Protein AF-A0A1W1BQ78-F1 (afdb_monomer)

Organism: NCBI:txid652676

Radius of gyration: 14.07 Å; Cα contacts (8 Å, |Δi|>4): 56; chains: 1; bounding box: 32×14×42 Å

Secondary structure (DSSP, 8-state):
-HHHHHHHHHHHH-SSHHHHHHHHHHHHHHHHHHHHHHHHHTT-THHHHHHHHHHHHHHHHHHHHHHHHHHT-

Mean predicted aligned error: 4.62 Å

Foldseek 3Di:
DVVLVVLVVQLVPPPDPVSNLVSLLVNLVVVLVVLVVVCVVVVPCVSVVVSVVSNVVSVVVSVVVVVCVVVVD

Sequence (73 aa):
MLSLFLSLYRFLNGPTLTDRVIAFDAISIMSLSLIVILAVYFERSLYLDIALVFGLIGFLGTTLLGRFIEKGI

Structure (mmCIF, N/CA/C/O backbone):
data_AF-A0A1W1BQ78-F1
#
_entry.id   AF-A0A1W1BQ78-F1
#
loop_
_atom_site.group_PDB
_atom_site.id
_atom_site.type_symbol
_atom_site.label_atom_id
_atom_site.label_alt_id
_atom_site.label_comp_id
_atom_site.label_asym_id
_atom_site.label_entity_id
_atom_site.label_seq_id
_atom_site.pdbx_PDB_ins_code
_atom_site.Cartn_x
_atom_site.Cartn_y
_atom_site.Cartn_z
_atom_site.occupancy
_atom_site.B_iso_or_equiv
_atom_site.auth_seq_id
_atom_site.auth_comp_id
_atom_site.auth_asym_id
_atom_site.auth_atom_id
_atom_site.pdbx_PDB_model_num
ATOM 1 N N . MET A 1 1 ? 3.360 -9.313 10.298 1.00 72.50 1 MET A N 1
ATOM 2 C CA . MET A 1 1 ? 3.951 -7.996 9.954 1.00 72.50 1 MET A CA 1
ATOM 3 C C . MET A 1 1 ? 5.453 -8.028 9.700 1.00 72.50 1 MET A C 1
ATOM 5 O O . MET A 1 1 ? 5.935 -7.135 9.020 1.00 72.50 1 MET A O 1
ATOM 9 N N . LEU A 1 2 ? 6.200 -9.038 10.167 1.00 79.75 2 LEU A N 1
ATOM 10 C CA . LEU A 1 2 ? 7.631 -9.168 9.853 1.00 79.75 2 LEU A CA 1
ATOM 11 C C . LEU A 1 2 ? 7.906 -9.188 8.339 1.00 79.75 2 LEU A C 1
ATOM 13 O O . LEU A 1 2 ? 8.856 -8.578 7.863 1.00 79.75 2 LEU A O 1
ATOM 17 N N . SER A 1 3 ? 7.002 -9.802 7.574 1.00 81.75 3 SER A N 1
ATOM 18 C CA . SER A 1 3 ? 7.034 -9.826 6.115 1.00 81.75 3 SER A CA 1
ATOM 19 C C . SER A 1 3 ? 7.065 -8.428 5.474 1.00 81.75 3 SER A C 1
ATOM 21 O O . SER A 1 3 ? 7.508 -8.310 4.341 1.00 81.75 3 SER A O 1
ATOM 23 N N . LEU A 1 4 ? 6.620 -7.367 6.167 1.00 84.81 4 LEU A N 1
ATOM 24 C CA . LEU A 1 4 ? 6.546 -6.010 5.609 1.00 84.81 4 LEU A CA 1
ATOM 25 C C . LEU A 1 4 ? 7.956 -5.446 5.440 1.00 84.81 4 LEU A C 1
ATOM 27 O O . LEU A 1 4 ? 8.258 -4.840 4.421 1.00 84.81 4 LEU A O 1
ATOM 31 N N . PHE A 1 5 ? 8.844 -5.763 6.387 1.00 85.88 5 PHE A N 1
ATOM 32 C CA . PHE A 1 5 ? 10.270 -5.459 6.307 1.00 85.88 5 PHE A CA 1
ATOM 33 C C . PHE A 1 5 ? 10.969 -6.254 5.198 1.00 85.88 5 PHE A C 1
ATOM 35 O O . PHE A 1 5 ? 11.787 -5.694 4.472 1.00 85.88 5 PHE A O 1
ATOM 42 N N . LEU A 1 6 ? 10.617 -7.532 5.017 1.00 84.38 6 LEU A N 1
ATOM 43 C CA . LEU A 1 6 ? 11.142 -8.348 3.914 1.00 84.38 6 LEU A CA 1
ATOM 44 C C . LEU A 1 6 ? 10.697 -7.813 2.542 1.00 84.38 6 LEU A C 1
ATOM 46 O O . LEU A 1 6 ? 11.510 -7.733 1.619 1.00 84.38 6 LEU A O 1
ATOM 50 N N . SER A 1 7 ? 9.433 -7.407 2.410 1.00 85.25 7 SER A N 1
ATOM 51 C CA . SER A 1 7 ? 8.918 -6.794 1.183 1.00 85.25 7 SER A CA 1
ATOM 52 C C . SER A 1 7 ? 9.541 -5.419 0.934 1.00 85.25 7 SER A C 1
ATOM 54 O O . SER A 1 7 ? 9.894 -5.124 -0.204 1.00 85.25 7 SER A O 1
ATOM 56 N N . LEU A 1 8 ? 9.778 -4.614 1.981 1.00 85.38 8 LEU A N 1
ATOM 57 C CA . LEU A 1 8 ? 10.510 -3.345 1.871 1.00 85.38 8 LEU A CA 1
ATOM 58 C C . LEU A 1 8 ? 11.937 -3.555 1.354 1.00 85.38 8 LEU A C 1
ATOM 60 O O . LEU A 1 8 ? 12.398 -2.828 0.476 1.00 85.38 8 LEU A O 1
ATOM 64 N N . TYR A 1 9 ? 12.624 -4.576 1.869 1.00 86.44 9 TYR A N 1
ATOM 65 C CA . TYR A 1 9 ? 13.963 -4.933 1.411 1.00 86.44 9 TYR A CA 1
ATOM 66 C C . TYR A 1 9 ? 13.966 -5.328 -0.074 1.00 86.44 9 TYR A C 1
ATOM 68 O O . TYR A 1 9 ? 14.804 -4.841 -0.833 1.00 86.44 9 TYR A O 1
ATOM 76 N N . ARG A 1 10 ? 13.000 -6.151 -0.517 1.00 84.1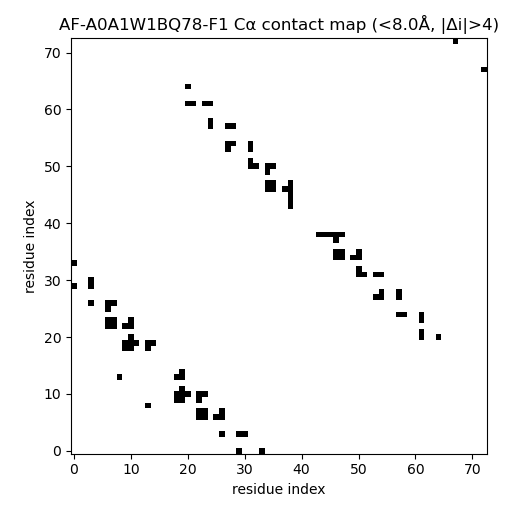9 10 ARG A N 1
ATOM 77 C CA . ARG A 1 10 ? 12.838 -6.505 -1.941 1.00 84.19 10 ARG A CA 1
ATOM 78 C C . ARG A 1 10 ? 12.459 -5.311 -2.815 1.00 84.19 10 ARG A C 1
ATOM 80 O O . ARG A 1 10 ? 12.894 -5.258 -3.958 1.00 84.19 10 ARG A O 1
ATOM 87 N N . PHE A 1 11 ? 11.684 -4.360 -2.301 1.00 85.25 11 PHE A N 1
ATOM 88 C CA . PHE A 1 11 ? 11.338 -3.140 -3.029 1.00 85.25 11 PHE A CA 1
ATOM 89 C C . PHE A 1 11 ? 12.573 -2.267 -3.297 1.00 85.25 11 PHE A C 1
ATOM 91 O O . PHE A 1 11 ? 12.753 -1.777 -4.409 1.00 85.25 11 PHE A O 1
ATOM 98 N N . LEU A 1 12 ? 13.454 -2.119 -2.304 1.00 83.56 12 LEU A N 1
ATOM 99 C CA . LEU A 1 12 ? 14.676 -1.315 -2.419 1.00 83.56 12 LEU A CA 1
ATOM 100 C C . LEU A 1 12 ? 15.751 -2.000 -3.278 1.00 83.56 12 LEU A C 1
ATOM 102 O O . LEU A 1 12 ? 16.330 -1.371 -4.161 1.00 83.56 12 LEU A O 1
ATOM 106 N N . ASN A 1 13 ? 15.992 -3.293 -3.047 1.00 85.88 13 ASN A N 1
ATOM 107 C CA . ASN A 1 13 ? 17.067 -4.058 -3.693 1.00 85.88 13 ASN A CA 1
ATOM 108 C C . ASN A 1 13 ? 16.592 -4.922 -4.874 1.00 85.88 13 ASN A C 1
ATOM 110 O O . ASN A 1 13 ? 17.332 -5.785 -5.344 1.00 85.88 13 ASN A O 1
ATOM 114 N N . GLY A 1 14 ? 15.365 -4.716 -5.359 1.00 81.94 14 GLY A N 1
ATOM 115 C CA . GLY A 1 14 ? 14.819 -5.458 -6.493 1.00 81.94 14 GLY A CA 1
ATOM 116 C C . GLY A 1 14 ? 15.657 -5.230 -7.762 1.00 81.94 14 GLY A C 1
ATOM 117 O O . GLY A 1 14 ? 15.878 -4.062 -8.112 1.00 81.94 14 GLY A O 1
ATOM 118 N N . PRO A 1 15 ? 16.125 -6.298 -8.442 1.00 83.81 15 PRO A N 1
ATOM 119 C CA . PRO A 1 15 ? 17.005 -6.195 -9.609 1.00 83.81 15 PRO A CA 1
ATOM 120 C C . PRO A 1 15 ? 16.266 -5.724 -10.866 1.00 83.81 15 PRO A C 1
ATOM 122 O O . PRO A 1 15 ? 16.855 -5.040 -11.699 1.00 83.81 15 PRO A O 1
ATOM 125 N N . THR A 1 16 ? 14.975 -6.047 -10.999 1.00 86.62 16 THR A N 1
ATOM 126 C CA . THR A 1 16 ? 14.134 -5.613 -12.122 1.00 86.62 16 THR A CA 1
ATOM 127 C C . THR A 1 16 ? 13.085 -4.594 -11.674 1.00 86.62 16 THR A C 1
ATOM 129 O O . THR A 1 16 ? 12.657 -4.589 -10.519 1.00 86.62 16 THR A O 1
ATOM 132 N N . LEU A 1 17 ? 12.634 -3.727 -12.591 1.00 82.81 17 LEU A N 1
ATOM 133 C CA . LEU A 1 17 ? 11.509 -2.817 -12.327 1.00 82.81 17 LEU A CA 1
ATOM 134 C C . LEU A 1 17 ? 10.254 -3.601 -11.925 1.00 82.81 17 LEU A C 1
ATOM 136 O O . LEU A 1 17 ? 9.572 -3.228 -10.974 1.00 82.81 17 LEU A O 1
ATOM 140 N N . THR A 1 18 ? 10.003 -4.728 -12.588 1.00 84.31 18 THR A N 1
ATOM 141 C CA . THR A 1 18 ? 8.881 -5.623 -12.296 1.00 84.31 18 THR A CA 1
ATOM 142 C C . THR A 1 18 ? 8.940 -6.177 -10.871 1.00 84.31 18 THR A C 1
ATOM 144 O O . THR A 1 18 ? 7.928 -6.148 -10.174 1.00 84.31 18 THR A O 1
ATOM 147 N N . ASP A 1 19 ? 10.116 -6.595 -10.384 1.00 85.94 19 ASP A N 1
ATOM 148 C CA . ASP A 1 19 ? 10.280 -7.054 -8.995 1.00 85.94 19 ASP A CA 1
ATOM 149 C C . ASP A 1 19 ? 9.920 -5.965 -7.983 1.00 85.94 19 ASP A C 1
ATOM 151 O O . ASP A 1 19 ? 9.296 -6.250 -6.959 1.00 85.94 19 ASP A O 1
ATOM 155 N N . ARG A 1 20 ? 10.286 -4.711 -8.272 1.00 87.06 20 ARG A N 1
ATOM 156 C CA . ARG A 1 20 ? 9.956 -3.570 -7.409 1.00 87.06 20 ARG A CA 1
ATOM 157 C C . ARG A 1 20 ? 8.460 -3.275 -7.423 1.00 87.06 20 ARG A C 1
ATOM 159 O O . ARG A 1 20 ? 7.891 -3.033 -6.365 1.00 87.06 20 ARG A O 1
ATOM 166 N N . VAL A 1 21 ? 7.805 -3.350 -8.582 1.00 87.44 21 VAL A N 1
ATOM 167 C CA . VAL A 1 21 ? 6.348 -3.152 -8.694 1.00 87.44 21 VAL A CA 1
ATOM 168 C C . VAL A 1 21 ? 5.583 -4.233 -7.928 1.00 87.44 21 VAL A C 1
ATOM 170 O O . VAL A 1 21 ? 4.670 -3.914 -7.170 1.00 87.44 21 VAL A O 1
ATOM 173 N N . ILE A 1 22 ? 5.992 -5.497 -8.045 1.00 87.69 22 ILE A N 1
ATOM 174 C CA . ILE A 1 22 ? 5.375 -6.606 -7.300 1.00 87.69 22 ILE A CA 1
ATOM 175 C C . ILE A 1 22 ? 5.622 -6.452 -5.792 1.00 87.69 22 ILE A C 1
ATOM 177 O O . ILE A 1 22 ? 4.717 -6.661 -4.985 1.00 87.69 22 ILE A O 1
ATOM 181 N N . ALA A 1 23 ? 6.832 -6.054 -5.385 1.00 89.38 23 ALA A N 1
ATOM 182 C CA . ALA A 1 23 ? 7.126 -5.785 -3.979 1.00 89.38 23 ALA A CA 1
ATOM 183 C C . ALA A 1 23 ? 6.282 -4.621 -3.427 1.00 89.38 23 ALA A C 1
ATOM 185 O O . ALA A 1 23 ? 5.819 -4.692 -2.290 1.00 89.38 23 ALA A O 1
ATOM 186 N N . PHE A 1 24 ? 6.038 -3.581 -4.228 1.00 88.00 24 PHE A N 1
ATOM 187 C CA . PHE A 1 24 ? 5.169 -2.460 -3.868 1.00 88.00 24 PHE A CA 1
ATOM 188 C C . PHE A 1 24 ? 3.704 -2.882 -3.675 1.00 88.00 24 PHE A C 1
ATOM 190 O O . PHE A 1 24 ? 3.074 -2.477 -2.693 1.00 88.00 24 PHE A O 1
ATOM 197 N N . ASP A 1 25 ? 3.175 -3.736 -4.556 1.00 91.31 25 ASP A N 1
ATOM 198 C CA .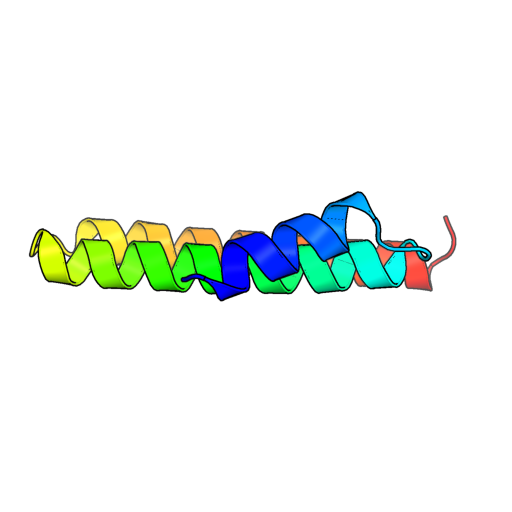 ASP A 1 25 ? 1.830 -4.312 -4.408 1.00 91.31 25 ASP A CA 1
ATOM 199 C C . ASP A 1 25 ? 1.710 -5.109 -3.100 1.00 91.31 25 ASP A C 1
ATOM 201 O O . ASP A 1 25 ? 0.806 -4.886 -2.291 1.00 91.31 25 ASP A O 1
ATOM 205 N N . ALA A 1 26 ? 2.706 -5.954 -2.814 1.00 91.25 26 ALA A N 1
ATOM 206 C CA . ALA A 1 26 ? 2.752 -6.715 -1.572 1.00 91.25 26 ALA A CA 1
ATOM 207 C C . ALA A 1 26 ? 2.779 -5.799 -0.333 1.00 91.25 26 ALA A C 1
ATOM 209 O O . ALA A 1 26 ? 2.030 -6.028 0.616 1.00 91.25 26 ALA A O 1
ATOM 210 N N . ILE A 1 27 ? 3.589 -4.732 -0.330 1.00 91.19 27 ILE A N 1
ATOM 211 C CA . ILE A 1 27 ? 3.626 -3.755 0.775 1.00 91.19 27 ILE A CA 1
ATOM 212 C C . ILE A 1 27 ? 2.259 -3.084 0.960 1.00 91.19 27 ILE A C 1
ATOM 214 O O . ILE A 1 27 ? 1.814 -2.906 2.099 1.00 91.19 27 ILE A O 1
ATOM 218 N N . SER A 1 28 ? 1.579 -2.747 -0.136 1.00 91.38 28 SER A N 1
ATOM 219 C CA . SER A 1 28 ? 0.249 -2.130 -0.113 1.00 91.38 28 SER A CA 1
ATOM 220 C C . SER A 1 28 ? -0.780 -3.043 0.559 1.00 91.38 28 SER A C 1
ATOM 222 O O . SER A 1 28 ? -1.446 -2.629 1.509 1.00 91.38 28 SER A O 1
ATOM 224 N N . ILE A 1 29 ? -0.850 -4.318 0.165 1.00 92.62 29 ILE A N 1
ATOM 225 C CA . ILE A 1 29 ? -1.777 -5.301 0.758 1.00 92.62 29 ILE A CA 1
ATOM 226 C C . ILE A 1 29 ? -1.495 -5.511 2.252 1.00 92.62 29 ILE A C 1
ATOM 228 O O . ILE A 1 29 ? -2.406 -5.635 3.078 1.00 92.62 29 ILE A O 1
ATOM 232 N N . MET A 1 30 ? -0.221 -5.533 2.633 1.00 93.38 30 MET A N 1
ATOM 233 C CA . MET A 1 30 ? 0.170 -5.735 4.025 1.00 93.38 30 MET A CA 1
ATOM 234 C C . MET A 1 30 ? -0.120 -4.514 4.898 1.00 93.38 30 MET A C 1
ATOM 236 O O . MET A 1 30 ? -0.505 -4.668 6.057 1.00 93.38 30 MET A O 1
ATOM 240 N N . SER A 1 31 ? 0.020 -3.314 4.335 1.00 92.44 31 SER A N 1
ATOM 241 C CA . SER A 1 31 ? -0.370 -2.061 4.985 1.00 92.44 31 SER A CA 1
ATOM 242 C C . SER A 1 31 ? -1.888 -1.982 5.147 1.00 92.44 31 SER A C 1
ATOM 244 O O . SER A 1 31 ? -2.367 -1.645 6.224 1.00 92.44 31 SER A O 1
ATOM 246 N N . LEU A 1 32 ? -2.655 -2.399 4.135 1.00 95.19 32 LEU A N 1
ATOM 247 C CA . LEU A 1 32 ? -4.110 -2.540 4.236 1.00 95.19 32 LEU A CA 1
ATOM 248 C C . LEU A 1 32 ? -4.503 -3.488 5.372 1.00 95.19 32 LEU A C 1
ATOM 250 O O . LEU A 1 32 ? -5.331 -3.144 6.213 1.00 95.19 32 LEU A O 1
ATOM 254 N N . SER A 1 33 ? -3.864 -4.657 5.440 1.00 93.88 33 SER A N 1
ATOM 255 C CA . SER A 1 33 ? -4.111 -5.639 6.502 1.00 93.88 33 SER A CA 1
ATOM 256 C C . SER A 1 33 ? -3.814 -5.064 7.892 1.00 93.88 33 SER A C 1
ATOM 258 O O . SER A 1 33 ? -4.550 -5.327 8.840 1.00 93.88 33 SER A O 1
ATOM 260 N N . LEU A 1 34 ? -2.769 -4.237 8.018 1.00 93.94 34 LEU A N 1
ATOM 261 C CA . LEU A 1 34 ? -2.466 -3.522 9.256 1.00 93.94 34 LEU A CA 1
ATOM 262 C C . LEU A 1 34 ? -3.581 -2.543 9.639 1.00 93.94 34 LEU A C 1
ATOM 264 O O . LEU A 1 34 ? -3.990 -2.522 10.796 1.00 93.94 34 LEU A O 1
ATOM 268 N N . ILE A 1 35 ? -4.093 -1.761 8.686 1.00 94.38 35 ILE A N 1
ATOM 269 C CA . ILE A 1 35 ? -5.184 -0.809 8.939 1.00 94.38 35 ILE A CA 1
ATOM 270 C C . ILE A 1 35 ? -6.436 -1.546 9.433 1.00 94.38 35 ILE A C 1
ATOM 272 O O . ILE A 1 35 ? -7.071 -1.099 10.385 1.00 94.38 35 ILE A O 1
ATOM 276 N N . VAL A 1 36 ? -6.755 -2.710 8.858 1.00 95.25 36 VAL A N 1
ATOM 277 C CA . VAL A 1 36 ? -7.878 -3.546 9.315 1.00 95.25 36 VAL A CA 1
ATOM 278 C C . VAL A 1 36 ? -7.660 -4.054 10.745 1.00 95.25 36 VAL A C 1
ATOM 280 O O . VAL A 1 36 ? -8.579 -4.001 11.558 1.00 95.25 36 VAL A O 1
ATOM 283 N N . ILE A 1 37 ? -6.446 -4.492 11.094 1.00 94.81 37 ILE A N 1
ATOM 284 C CA . ILE A 1 37 ? -6.123 -4.899 12.474 1.00 94.81 37 ILE A CA 1
ATOM 285 C C . ILE A 1 37 ? -6.291 -3.717 13.440 1.00 94.81 37 ILE A C 1
ATOM 287 O O . ILE A 1 37 ? -6.854 -3.886 14.520 1.00 94.81 37 ILE A O 1
ATOM 291 N N . LEU A 1 38 ? -5.854 -2.516 13.048 1.00 94.44 38 LEU A N 1
ATOM 292 C CA . LEU A 1 38 ? -6.046 -1.300 13.844 1.00 94.44 38 LEU A CA 1
ATOM 293 C C . LEU A 1 38 ? -7.532 -0.950 13.995 1.00 94.44 38 LEU A C 1
ATOM 295 O O . LEU A 1 38 ? -7.938 -0.524 15.072 1.00 94.44 38 LEU A O 1
ATOM 299 N N . ALA A 1 39 ? -8.352 -1.182 12.967 1.00 96.06 39 ALA A N 1
ATOM 300 C CA . ALA A 1 39 ? -9.800 -0.987 13.035 1.00 96.06 39 ALA A CA 1
ATOM 301 C C . ALA A 1 39 ? -10.442 -1.822 14.147 1.00 96.06 39 ALA A C 1
ATOM 303 O O . ALA A 1 39 ? -11.261 -1.309 14.910 1.00 96.06 39 ALA A O 1
ATOM 304 N N . VAL A 1 40 ? -10.032 -3.090 14.249 1.00 94.81 40 VAL A N 1
ATOM 305 C CA . VAL A 1 40 ? -10.488 -4.009 15.298 1.00 94.81 40 VAL A CA 1
ATOM 306 C C . VAL A 1 40 ? -9.937 -3.588 16.658 1.00 94.81 40 VAL A C 1
ATOM 308 O O . VAL A 1 40 ? -10.688 -3.532 17.622 1.00 94.81 40 VAL A O 1
ATOM 311 N N . TYR A 1 41 ? -8.651 -3.238 16.737 1.00 96.00 41 TYR A N 1
ATOM 312 C CA . TYR A 1 41 ? -8.003 -2.858 17.994 1.00 96.00 41 TYR A CA 1
ATOM 313 C C . TYR A 1 41 ? -8.579 -1.576 18.615 1.00 96.00 41 TYR A C 1
ATOM 315 O O . TYR A 1 41 ? -8.716 -1.485 19.831 1.00 96.00 41 TYR A O 1
ATOM 323 N N . PHE A 1 42 ? -8.914 -0.581 17.790 1.00 95.12 42 PHE A N 1
ATOM 324 C CA . PHE A 1 42 ? -9.494 0.687 18.241 1.00 95.12 42 PHE A CA 1
ATOM 325 C C . PHE A 1 42 ? -11.028 0.699 18.244 1.00 95.12 42 PHE A C 1
ATOM 327 O O . PHE A 1 42 ? -11.609 1.734 18.571 1.00 95.12 42 PHE A O 1
ATOM 334 N N . GLU A 1 43 ? -11.676 -0.401 17.846 1.00 92.50 43 GLU A N 1
ATOM 335 C CA . GLU A 1 43 ? -13.138 -0.539 17.746 1.00 92.50 43 GLU A CA 1
ATOM 336 C C . GLU A 1 43 ? -13.807 0.599 16.949 1.00 92.50 43 GLU A C 1
ATOM 338 O O . GLU A 1 43 ? -14.892 1.089 17.268 1.00 92.50 43 GLU A O 1
ATOM 343 N N . ARG A 1 44 ? -13.136 1.066 15.891 1.00 92.19 44 ARG A N 1
ATOM 344 C CA . ARG A 1 44 ? -13.579 2.207 15.079 1.00 92.19 44 ARG A CA 1
ATOM 345 C C . ARG A 1 44 ? -13.739 1.780 13.627 1.00 92.19 44 ARG A C 1
ATOM 347 O O . ARG A 1 44 ? -12.757 1.551 12.924 1.00 92.19 44 ARG A O 1
ATOM 354 N N . SER A 1 45 ? -14.984 1.757 13.155 1.00 90.25 45 SER A N 1
ATOM 355 C CA . SER A 1 45 ? -15.325 1.398 11.770 1.00 90.25 45 SER A CA 1
ATOM 356 C C . SER A 1 45 ? -14.712 2.333 10.725 1.00 90.25 45 SER A C 1
ATOM 358 O O . SER A 1 45 ? -14.449 1.892 9.614 1.00 90.25 45 SER A O 1
ATOM 360 N N . LEU A 1 46 ? -14.395 3.581 11.088 1.00 94.25 46 LEU A N 1
ATOM 361 C CA . LEU A 1 46 ? -13.760 4.558 10.196 1.00 94.25 46 LEU A CA 1
ATOM 362 C C . LEU A 1 46 ? -12.443 4.044 9.585 1.00 94.25 46 LEU A C 1
ATOM 364 O O . LEU A 1 46 ? -12.109 4.376 8.451 1.00 94.25 46 LEU A O 1
ATOM 368 N N . TYR A 1 47 ? -11.695 3.199 10.300 1.00 92.69 47 TYR A N 1
ATOM 369 C CA . TYR A 1 47 ? -10.476 2.596 9.755 1.00 92.69 47 TYR A CA 1
ATOM 370 C C . TYR A 1 47 ? -10.762 1.584 8.635 1.00 92.69 47 TYR A C 1
ATOM 372 O O . TYR A 1 47 ? -9.913 1.402 7.765 1.00 92.69 47 TYR A O 1
ATOM 380 N N . LEU A 1 48 ? -11.942 0.955 8.609 1.00 94.06 48 LEU A N 1
ATOM 381 C CA . LEU A 1 48 ? -12.345 0.071 7.510 1.00 94.06 48 LEU A CA 1
ATOM 382 C C . LEU A 1 48 ? -12.597 0.865 6.227 1.00 94.06 48 LEU A C 1
ATOM 384 O O . LEU A 1 48 ? -12.174 0.426 5.160 1.00 94.06 48 LEU A O 1
ATOM 388 N N . ASP A 1 49 ? -13.190 2.056 6.330 1.00 95.75 49 ASP A N 1
ATOM 389 C CA . ASP A 1 49 ? -13.373 2.948 5.179 1.00 95.75 49 ASP A CA 1
ATOM 390 C C . ASP A 1 49 ? -12.014 3.370 4.600 1.00 95.75 49 ASP A C 1
ATOM 392 O O . ASP A 1 49 ? -11.795 3.314 3.388 1.00 95.75 49 ASP A O 1
ATOM 396 N N . ILE A 1 50 ? -11.054 3.704 5.474 1.00 95.38 50 ILE A N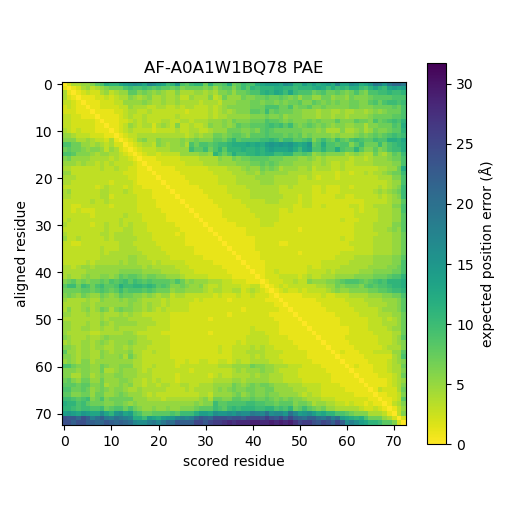 1
ATOM 397 C CA . ILE A 1 50 ? -9.672 4.004 5.072 1.00 95.38 50 ILE A CA 1
ATOM 398 C C . ILE A 1 50 ? -9.028 2.787 4.398 1.00 95.38 50 ILE A C 1
ATOM 400 O O . ILE A 1 50 ? -8.402 2.938 3.350 1.00 95.38 50 ILE A O 1
ATOM 404 N N . ALA A 1 51 ? -9.182 1.586 4.962 1.00 95.25 51 ALA A N 1
ATOM 405 C CA . ALA A 1 51 ? -8.621 0.361 4.394 1.00 95.25 51 ALA A CA 1
ATOM 406 C C . ALA A 1 51 ? -9.184 0.063 2.995 1.00 95.25 51 ALA A C 1
ATOM 408 O O . ALA A 1 51 ? -8.426 -0.305 2.097 1.00 95.25 51 ALA A O 1
ATOM 409 N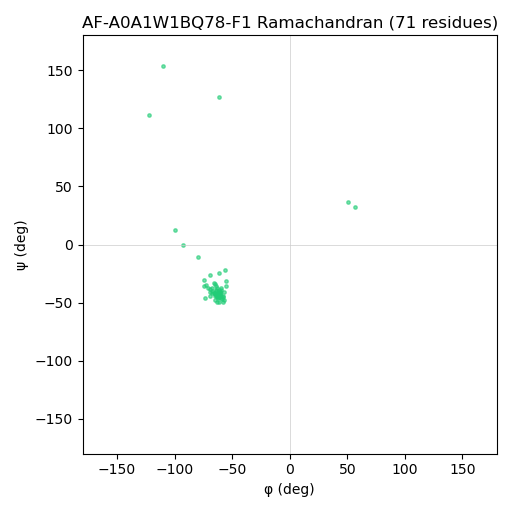 N . LEU A 1 52 ? -10.489 0.268 2.789 1.00 95.06 52 LEU A N 1
ATOM 410 C CA . LEU A 1 52 ? -11.146 0.087 1.492 1.00 95.06 52 LEU A CA 1
ATOM 411 C C . LEU A 1 52 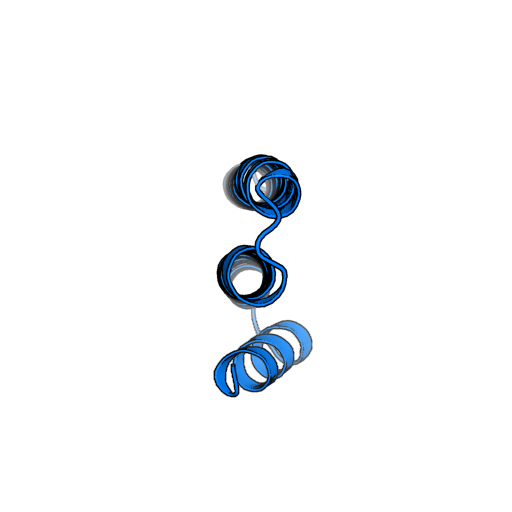? -10.601 1.056 0.439 1.00 95.06 52 LEU A C 1
ATOM 413 O O . LEU A 1 52 ? -10.209 0.629 -0.648 1.00 95.06 52 LEU A O 1
ATOM 417 N N . VAL A 1 53 ? -10.521 2.349 0.767 1.00 95.88 53 VAL A N 1
ATOM 418 C CA . VAL A 1 53 ? -9.971 3.365 -0.144 1.00 95.88 53 VAL A CA 1
ATOM 419 C C . VAL A 1 53 ? -8.497 3.087 -0.441 1.00 95.88 53 VAL A C 1
ATOM 421 O O . VAL A 1 53 ? -8.076 3.148 -1.596 1.00 95.88 53 VAL A O 1
ATOM 424 N N . PHE A 1 54 ? -7.717 2.717 0.577 1.00 94.94 54 PHE A N 1
ATOM 425 C CA . PHE A 1 54 ? -6.311 2.358 0.416 1.00 94.94 54 PHE A CA 1
ATOM 426 C C . PHE A 1 54 ? -6.136 1.158 -0.526 1.00 94.94 54 PHE A C 1
ATOM 428 O O . PHE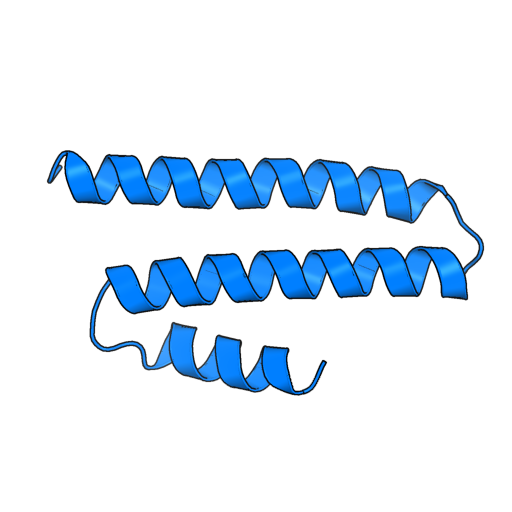 A 1 54 ? -5.265 1.180 -1.393 1.00 94.94 54 PHE A O 1
ATOM 435 N N . GLY A 1 55 ? -6.995 0.140 -0.409 1.00 94.50 55 GLY A N 1
ATOM 436 C CA . GLY A 1 55 ? -6.988 -1.030 -1.289 1.00 94.50 55 GLY A CA 1
ATOM 437 C C . GLY A 1 55 ? -7.290 -0.686 -2.742 1.00 94.50 55 GLY A C 1
ATOM 438 O O . GLY A 1 55 ? -6.586 -1.146 -3.639 1.00 94.50 55 GLY A O 1
ATOM 439 N N . LEU A 1 56 ? -8.283 0.176 -2.975 1.00 95.12 56 LEU A N 1
ATOM 440 C CA . LEU A 1 56 ? -8.619 0.658 -4.316 1.00 95.12 56 LEU A CA 1
ATOM 441 C C . LEU A 1 56 ? -7.456 1.431 -4.947 1.00 95.12 56 LEU A C 1
ATOM 443 O O . LEU A 1 56 ? -7.102 1.173 -6.095 1.00 95.12 56 LEU A O 1
ATOM 447 N N . ILE A 1 57 ? -6.832 2.346 -4.200 1.00 94.31 57 ILE A N 1
ATOM 448 C CA . ILE A 1 57 ? -5.693 3.137 -4.692 1.00 94.31 57 ILE A CA 1
ATOM 449 C C . ILE A 1 57 ? -4.486 2.237 -4.975 1.00 94.31 57 ILE A C 1
ATOM 451 O O . ILE A 1 57 ? -3.864 2.375 -6.028 1.00 94.31 57 ILE A O 1
ATOM 455 N N . GLY A 1 58 ? -4.174 1.304 -4.069 1.00 91.31 58 GLY A N 1
ATOM 456 C CA . GLY A 1 58 ? -3.081 0.347 -4.245 1.00 91.31 58 GLY A CA 1
ATOM 457 C C . GLY A 1 58 ? -3.249 -0.483 -5.517 1.00 91.31 58 GLY A C 1
ATOM 458 O O . GLY A 1 58 ? -2.346 -0.524 -6.351 1.00 91.31 58 GLY A O 1
ATOM 459 N N . PHE A 1 59 ? -4.442 -1.049 -5.718 1.00 91.25 59 PHE A N 1
ATOM 460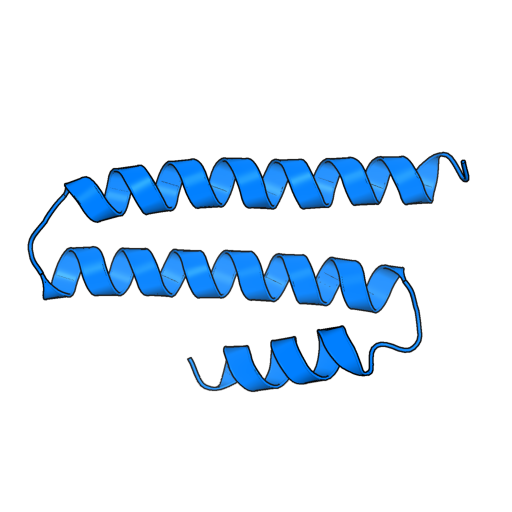 C CA . PHE A 1 59 ? -4.777 -1.834 -6.907 1.00 91.25 59 PHE A CA 1
ATOM 461 C C . PHE A 1 59 ? -4.730 -1.014 -8.206 1.00 91.25 59 PHE A C 1
ATOM 463 O O . PHE A 1 59 ? -4.227 -1.478 -9.233 1.00 91.25 59 PHE A O 1
ATOM 470 N N . LEU A 1 60 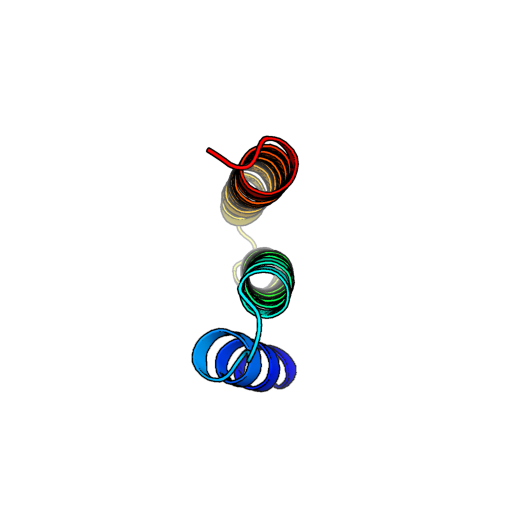? -5.237 0.222 -8.181 1.00 93.62 60 LEU A N 1
ATOM 471 C CA . LEU A 1 60 ? -5.152 1.123 -9.331 1.00 93.62 60 LEU A CA 1
ATOM 472 C C . LEU A 1 60 ? -3.696 1.444 -9.672 1.00 93.62 60 LEU A C 1
ATOM 474 O O . LEU A 1 60 ? -3.325 1.394 -10.843 1.00 93.62 60 LEU A O 1
ATOM 478 N N . GLY A 1 61 ? -2.865 1.729 -8.668 1.00 90.25 61 GLY A N 1
ATOM 479 C CA . GLY A 1 61 ? -1.442 2.002 -8.856 1.00 90.25 61 GLY A CA 1
ATOM 480 C C . GLY A 1 61 ? -0.713 0.841 -9.530 1.00 90.25 61 GLY A C 1
ATOM 481 O O . GLY A 1 61 ? 0.030 1.050 -10.488 1.00 90.25 61 GLY A O 1
ATOM 482 N N . THR A 1 62 ? -0.969 -0.390 -9.092 1.00 89.38 62 THR A N 1
ATOM 483 C CA . THR A 1 62 ? -0.295 -1.581 -9.629 1.00 89.38 62 THR A CA 1
ATOM 484 C C . THR A 1 62 ? -0.814 -1.960 -11.010 1.00 89.38 62 THR A C 1
ATOM 486 O O . THR A 1 62 ? -0.019 -2.289 -11.890 1.00 89.38 62 THR A O 1
ATOM 489 N N . THR A 1 63 ? -2.113 -1.782 -11.264 1.00 90.50 63 THR A N 1
ATOM 490 C CA . THR A 1 63 ? -2.696 -1.922 -12.607 1.00 90.50 63 THR A CA 1
ATOM 491 C C . THR A 1 63 ? -2.117 -0.895 -13.585 1.00 90.50 63 THR A C 1
ATOM 493 O O . THR A 1 63 ? -1.755 -1.244 -14.708 1.00 90.50 63 THR A O 1
ATOM 496 N N . LEU A 1 64 ? -1.993 0.373 -13.177 1.00 91.00 64 LEU A N 1
ATOM 497 C CA . LEU A 1 64 ? -1.404 1.432 -14.004 1.00 91.00 64 LEU A CA 1
ATOM 498 C C . LEU A 1 64 ? 0.067 1.153 -14.316 1.00 91.00 64 LEU A C 1
ATOM 500 O O . LEU A 1 64 ? 0.467 1.270 -15.473 1.00 91.00 64 LEU A O 1
ATOM 504 N N . LEU A 1 65 ? 0.848 0.734 -13.317 1.00 86.75 65 LEU A N 1
ATOM 505 C CA . LEU A 1 65 ? 2.243 0.327 -13.500 1.00 86.75 65 LEU A CA 1
ATOM 506 C C . LEU A 1 65 ? 2.365 -0.871 -14.448 1.00 86.75 65 LEU A C 1
ATOM 508 O O . LEU A 1 65 ? 3.219 -0.860 -15.329 1.00 86.75 65 LEU A O 1
ATOM 512 N N . GLY A 1 66 ? 1.483 -1.867 -14.326 1.00 87.75 66 GLY A N 1
ATOM 513 C CA . GLY A 1 66 ? 1.432 -3.001 -15.249 1.00 87.75 66 GLY A CA 1
ATOM 514 C C . GLY A 1 66 ? 1.190 -2.558 -16.693 1.00 87.75 66 GLY A C 1
ATOM 515 O O . GLY A 1 66 ? 1.935 -2.947 -17.589 1.00 87.75 66 GLY A O 1
ATOM 516 N N . ARG A 1 67 ? 0.215 -1.665 -16.914 1.00 87.94 67 ARG A N 1
ATOM 517 C CA . ARG A 1 67 ? -0.061 -1.106 -18.250 1.00 87.94 67 ARG A CA 1
ATOM 518 C C . ARG A 1 67 ? 1.076 -0.236 -18.781 1.00 87.94 67 ARG A C 1
ATOM 520 O O . ARG A 1 67 ? 1.280 -0.194 -19.991 1.00 87.94 67 ARG A O 1
ATOM 527 N N . PHE A 1 68 ? 1.789 0.467 -17.903 1.00 85.94 68 PHE A N 1
ATOM 528 C CA . PHE A 1 68 ? 2.957 1.268 -18.265 1.00 85.94 68 PHE A CA 1
ATOM 529 C C . PHE A 1 68 ? 4.095 0.373 -18.772 1.00 85.94 68 PHE A C 1
ATOM 531 O O . PHE A 1 68 ? 4.616 0.598 -19.861 1.00 85.94 68 PHE A O 1
ATOM 538 N N . ILE A 1 69 ? 4.398 -0.704 -18.040 1.00 85.06 69 ILE A N 1
ATOM 539 C CA . ILE A 1 69 ? 5.407 -1.697 -18.434 1.00 85.06 69 ILE A CA 1
ATOM 540 C C . ILE A 1 69 ? 5.010 -2.399 -19.743 1.00 85.06 69 ILE A C 1
ATOM 542 O O . ILE A 1 69 ? 5.850 -2.559 -20.623 1.00 85.06 69 ILE A O 1
ATOM 546 N N . GLU A 1 70 ? 3.740 -2.790 -19.894 1.00 84.69 70 GLU A N 1
ATOM 547 C CA . GLU A 1 70 ? 3.232 -3.474 -21.093 1.00 84.69 70 GLU A CA 1
ATOM 548 C C . GLU A 1 70 ? 3.304 -2.595 -22.350 1.00 84.69 70 GLU A C 1
ATOM 550 O O . GLU A 1 70 ? 3.649 -3.080 -23.427 1.00 84.69 70 GLU A O 1
ATOM 555 N N . LYS A 1 71 ? 2.994 -1.297 -22.231 1.00 79.88 71 LYS A N 1
ATOM 556 C CA . LYS A 1 71 ? 3.025 -0.372 -23.372 1.00 79.88 71 LYS A CA 1
ATOM 557 C C . LYS A 1 71 ? 4.423 0.126 -23.742 1.00 79.88 71 LYS A C 1
ATOM 559 O O . LYS A 1 71 ? 4.550 0.707 -24.816 1.00 79.88 71 LYS A O 1
ATOM 564 N N . GLY A 1 72 ? 5.444 -0.107 -22.913 1.00 64.38 72 GLY A N 1
ATOM 565 C CA . GLY A 1 72 ? 6.835 0.242 -23.225 1.00 64.38 72 GLY A CA 1
ATOM 566 C C . GLY A 1 72 ? 7.059 1.724 -23.555 1.00 64.38 72 GLY A C 1
ATOM 567 O O . GLY A 1 72 ? 7.897 2.027 -2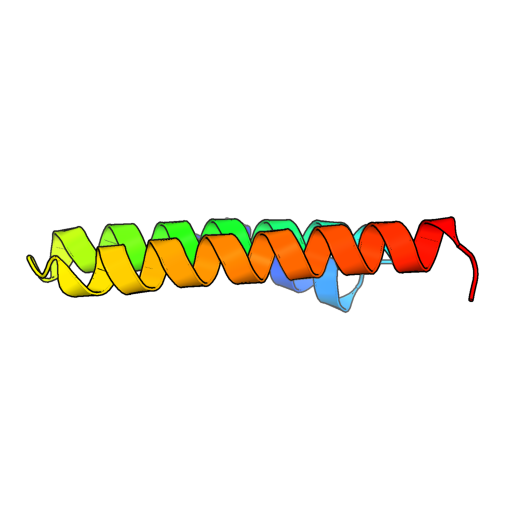4.404 1.00 64.38 72 GLY A O 1
ATOM 568 N N . ILE A 1 73 ? 6.282 2.621 -22.939 1.00 51.88 73 ILE A N 1
ATOM 569 C CA . ILE A 1 73 ? 6.464 4.082 -23.020 1.00 51.88 73 ILE A CA 1
ATOM 570 C C . ILE A 1 73 ? 7.297 4.527 -21.822 1.00 51.88 73 ILE A C 1
ATOM 572 O O . ILE A 1 73 ? 7.049 3.977 -20.728 1.00 51.88 73 ILE A O 1
#

Nearest PDB structures (foldseek):
  6u8y-assembly1_b  TM=9.341E-01  e=1.140E-03  Pyrococcus furiosus COM1
  6z16-assembly1_f  TM=9.362E-01  e=2.385E-03  Anoxybacillus flavithermus WK1
  7qru-assembly1_F  TM=9.235E-01  e=4.990E-03  Alkalihalophilus pseudofirmus
  7d3u-assembly1_F  TM=8.917E-01  e=1.510E-02  Dietzia sp. DQ12-45-1b

pLDDT: mean 88.78, std 7.19, range [51.88, 96.06]

InterPro domains:
  IPR007208 Na(+)/H(+) antiporter subunit F-like [PF04066] (19-70)
  IPR007208 Na(+)/H(+) antiporter subunit F-like [PTHR34702] (2-72)

Solvent-accessible surface area (backbone atoms only — not comparable to full-atom values): 3899 Å² total; per-residue (Å²): 115,72,63,49,58,56,28,52,50,39,35,74,68,34,91,44,74,66,48,24,52,54,22,47,48,52,42,43,55,52,51,34,53,49,37,44,52,49,18,63,75,67,73,36,70,69,35,45,57,52,26,52,53,50,48,53,51,44,53,51,52,48,52,50,51,50,52,42,65,72,66,72,112